Protein AF-A0A081PGQ1-F1 (afdb_monomer)

Radius of gyration: 20.36 Å; Cα contacts (8 Å, |Δi|>4): 67; chains: 1; bounding box: 48×52×44 Å

Solvent-accessible surface area (backbone atoms only — not comparable to full-atom values): 6791 Å² total; per-residue (Å²): 137,83,82,78,78,80,85,67,75,83,85,50,67,84,75,42,94,55,38,68,57,52,34,50,49,49,17,73,76,68,73,47,56,34,70,58,55,51,50,52,50,53,56,51,48,51,54,50,52,44,56,76,71,66,60,55,67,46,71,35,70,71,38,28,37,30,74,73,65,63,77,42,96,64,87,63,91,65,83,48,71,49,72,61,72,65,77,91,70,71,71,73,92,60,80,82,77,80,81,76,81,78,82,130

InterPro domains:
  IPR014942 Nucleotidyl transferase AbiEii toxin, Type IV TA system [PF08843] (57-89)

Structure (mmCIF, N/CA/C/O backbone):
data_AF-A0A081PGQ1-F1
#
_entry.id   AF-A0A081PGQ1-F1
#
loop_
_atom_site.group_PDB
_atom_site.id
_atom_site.type_symbol
_atom_site.label_atom_id
_atom_site.label_alt_id
_atom_site.label_comp_id
_atom_site.label_asym_id
_atom_site.label_entity_id
_atom_site.label_seq_id
_atom_site.pdbx_PDB_ins_code
_atom_site.Cartn_x
_atom_site.Cartn_y
_atom_site.Cartn_z
_atom_site.occupancy
_atom_site.B_iso_or_equiv
_atom_site.auth_seq_id
_atom_site.auth_comp_id
_atom_site.auth_asym_id
_atom_site.auth_atom_id
_atom_site.pdbx_PDB_model_num
ATOM 1 N N . MET A 1 1 ? -17.169 29.164 -27.368 1.00 41.72 1 MET A N 1
ATOM 2 C CA . MET A 1 1 ? -17.373 28.517 -26.053 1.00 41.72 1 MET A CA 1
ATOM 3 C C . MET A 1 1 ? -16.113 27.736 -25.714 1.00 41.72 1 MET A C 1
ATOM 5 O O . MET A 1 1 ? -15.860 26.715 -26.335 1.00 41.72 1 MET A O 1
ATOM 9 N N . ILE A 1 2 ? -15.268 28.265 -24.827 1.00 44.38 2 ILE A N 1
ATOM 10 C CA . ILE A 1 2 ? -14.000 27.630 -24.445 1.00 44.38 2 ILE A CA 1
ATOM 11 C C . ILE A 1 2 ? -14.294 26.745 -23.234 1.00 44.38 2 ILE A C 1
ATOM 13 O O . ILE A 1 2 ? -14.622 27.248 -22.161 1.00 44.38 2 ILE A O 1
ATOM 17 N N . GLY A 1 3 ? -14.239 25.426 -23.427 1.00 49.16 3 GLY A N 1
ATOM 18 C CA . GLY A 1 3 ? -14.375 24.454 -22.350 1.00 49.16 3 GLY A CA 1
ATOM 19 C C . GLY A 1 3 ? -13.254 24.652 -21.335 1.00 49.16 3 GLY A C 1
ATOM 20 O O . GLY A 1 3 ? -12.083 24.427 -21.634 1.00 49.16 3 GLY A O 1
ATOM 21 N N . LYS A 1 4 ? -13.614 25.104 -20.135 1.00 51.53 4 LYS A N 1
ATOM 22 C CA . LYS A 1 4 ? -12.715 25.214 -18.986 1.00 51.53 4 LYS A CA 1
ATOM 23 C C . LYS A 1 4 ? -12.180 23.810 -18.683 1.00 51.53 4 LYS A C 1
ATOM 25 O O . LYS A 1 4 ? -12.913 22.988 -18.134 1.00 51.53 4 LYS A O 1
ATOM 30 N N . LYS A 1 5 ? -10.930 23.506 -19.062 1.00 53.72 5 LYS A N 1
ATOM 31 C CA . LYS A 1 5 ? -10.229 22.314 -18.558 1.00 53.72 5 LYS A CA 1
ATOM 32 C C . LYS A 1 5 ? -10.244 22.414 -17.035 1.00 53.72 5 LYS A C 1
ATOM 34 O O . LYS A 1 5 ? -9.615 23.304 -16.465 1.00 53.72 5 LYS A O 1
ATOM 39 N N . ARG A 1 6 ? -11.012 21.548 -16.374 1.00 52.06 6 ARG A N 1
ATOM 40 C CA . ARG A 1 6 ? -10.923 21.367 -14.926 1.00 52.06 6 ARG A CA 1
ATOM 41 C C . ARG A 1 6 ? -9.576 20.707 -14.652 1.00 52.06 6 ARG A C 1
ATOM 43 O O . ARG A 1 6 ? -9.466 19.491 -14.700 1.00 52.06 6 ARG A O 1
ATOM 50 N N . ASN A 1 7 ? -8.553 21.517 -14.405 1.00 55.31 7 ASN A N 1
ATOM 51 C CA . ASN A 1 7 ? -7.353 21.059 -13.718 1.00 55.31 7 ASN A CA 1
ATOM 52 C C . ASN A 1 7 ? -7.718 20.916 -12.237 1.00 55.31 7 ASN A C 1
ATOM 54 O O . ASN A 1 7 ? -7.416 21.792 -11.434 1.00 55.31 7 ASN A O 1
ATOM 58 N N . THR A 1 8 ? -8.459 19.871 -11.884 1.00 55.62 8 THR A N 1
ATOM 59 C CA . THR A 1 8 ? -8.646 19.501 -10.483 1.00 55.62 8 THR A CA 1
ATOM 60 C C . THR A 1 8 ? -7.680 18.366 -10.219 1.00 55.62 8 THR A C 1
ATOM 62 O O . THR A 1 8 ? -7.935 17.238 -10.642 1.00 55.62 8 THR A O 1
ATOM 65 N N . SER A 1 9 ? -6.552 18.668 -9.573 1.00 59.88 9 SER A N 1
ATOM 66 C CA . SER A 1 9 ? -5.792 17.628 -8.880 1.00 59.88 9 SER A CA 1
ATOM 67 C C . SER A 1 9 ? -6.779 16.809 -8.038 1.00 59.88 9 SER A C 1
ATOM 69 O O . SER A 1 9 ? -7.689 17.412 -7.460 1.00 59.88 9 SER A O 1
ATOM 71 N N . PRO A 1 10 ? -6.679 15.471 -8.021 1.00 70.94 10 PRO A N 1
ATOM 72 C CA . PRO A 1 10 ? -7.586 14.646 -7.235 1.00 70.94 10 PRO A CA 1
ATOM 73 C C . PRO A 1 10 ? -7.560 15.105 -5.775 1.00 70.94 10 PRO A C 1
ATOM 75 O O . PRO A 1 10 ? -6.492 15.217 -5.174 1.00 70.94 10 PRO A O 1
ATOM 78 N N . ASP A 1 11 ? -8.738 15.414 -5.235 1.00 87.56 11 ASP A N 1
ATOM 79 C CA . ASP A 1 11 ? -8.888 15.724 -3.820 1.00 87.56 11 ASP A CA 1
ATOM 80 C C . ASP A 1 11 ? -8.869 14.406 -3.047 1.00 87.56 11 ASP A C 1
ATOM 82 O O . ASP A 1 11 ? -9.791 13.591 -3.140 1.00 87.56 11 ASP A O 1
ATOM 86 N N . TYR A 1 12 ? -7.747 14.131 -2.392 1.00 92.25 12 TYR A N 1
ATOM 87 C CA . TYR A 1 12 ? -7.543 12.876 -1.689 1.00 92.25 12 TYR A CA 1
ATOM 88 C C . TYR A 1 12 ? -8.225 12.880 -0.323 1.00 92.25 12 TYR A C 1
ATOM 90 O O . TYR A 1 12 ? -8.260 13.892 0.369 1.00 92.25 12 TYR A O 1
ATOM 98 N N . LEU A 1 13 ? -8.688 11.703 0.109 1.00 92.69 13 LEU A N 1
ATOM 99 C CA . LEU A 1 13 ? -9.382 11.533 1.388 1.00 92.69 13 LEU A CA 1
ATOM 100 C C . LEU A 1 13 ? -8.588 12.076 2.593 1.00 92.69 13 LEU A C 1
ATOM 102 O O . LEU A 1 13 ? -9.186 12.662 3.489 1.00 92.69 13 LEU A O 1
ATOM 106 N N . HIS A 1 14 ? -7.258 11.943 2.592 1.00 94.69 14 HIS A N 1
ATOM 107 C CA . HIS A 1 14 ? -6.391 12.461 3.657 1.00 94.69 14 HIS A CA 1
ATOM 108 C C . HIS A 1 14 ? -6.305 13.995 3.732 1.00 94.69 14 HIS A C 1
ATOM 110 O O . HIS A 1 14 ? -5.829 14.522 4.732 1.00 94.69 14 HIS A O 1
ATOM 116 N N . ASN A 1 15 ? -6.767 14.723 2.712 1.00 95.00 15 ASN A N 1
ATOM 117 C CA . ASN A 1 15 ? -6.882 16.184 2.761 1.00 95.00 15 ASN A CA 1
ATOM 118 C C . ASN A 1 15 ? -8.201 16.640 3.398 1.00 95.00 15 ASN A C 1
ATOM 120 O O . ASN A 1 15 ? -8.367 17.819 3.717 1.00 95.00 15 ASN A O 1
ATOM 124 N N . HIS A 1 16 ? -9.160 15.728 3.562 1.00 95.12 16 HIS A N 1
ATOM 125 C CA . HIS A 1 16 ? -10.459 16.056 4.114 1.00 95.12 16 HIS A CA 1
ATOM 126 C C . HIS A 1 16 ? -10.342 16.356 5.613 1.00 95.12 16 HIS A C 1
ATOM 128 O O . HIS A 1 16 ? -9.744 15.587 6.365 1.00 95.12 16 HIS A O 1
ATOM 134 N N . LYS A 1 17 ? -10.986 17.434 6.080 1.00 95.75 17 LYS A N 1
ATOM 135 C CA . LYS A 1 17 ? -10.975 17.843 7.502 1.00 95.75 17 LYS A CA 1
ATOM 136 C C . LYS A 1 17 ? -11.439 16.750 8.473 1.00 95.75 17 LYS A C 1
ATOM 138 O O . LYS A 1 17 ? -11.036 16.745 9.629 1.00 95.75 17 LYS A O 1
ATOM 143 N N . ASP A 1 18 ? -12.273 15.834 7.986 1.00 96.50 18 ASP A N 1
ATOM 144 C CA . ASP A 1 18 ? -12.859 14.755 8.782 1.00 96.50 18 ASP A CA 1
ATOM 145 C C . ASP A 1 18 ? -12.096 13.421 8.623 1.00 96.50 18 ASP A C 1
ATOM 147 O O . ASP A 1 18 ? -12.594 12.392 9.065 1.00 96.50 18 ASP A O 1
ATOM 151 N N . PHE A 1 19 ? -10.906 13.403 7.999 1.00 97.06 19 PHE A N 1
ATOM 152 C CA . PHE A 1 19 ? -10.129 12.174 7.765 1.00 97.06 19 PHE A CA 1
ATOM 153 C C . PHE A 1 19 ? -9.937 11.352 9.046 1.00 97.06 19 PHE A C 1
ATOM 155 O O . PHE A 1 19 ? -10.284 10.175 9.083 1.00 97.06 19 PHE A O 1
ATOM 162 N N . THR A 1 20 ? -9.492 11.989 10.130 1.00 97.06 20 THR A N 1
ATOM 163 C CA . THR A 1 20 ? -9.319 11.331 11.434 1.00 97.06 20 THR A CA 1
ATOM 164 C C . THR A 1 20 ? -10.633 10.775 11.983 1.00 97.06 20 THR A C 1
ATOM 166 O O . THR A 1 20 ? -10.663 9.659 12.494 1.00 97.06 20 THR A O 1
ATOM 169 N N . SER A 1 21 ? -11.738 11.513 11.844 1.00 97.75 21 SER A N 1
ATOM 170 C CA . SER A 1 21 ? -13.053 11.050 12.300 1.00 97.75 21 SER A CA 1
ATOM 171 C C . SER A 1 21 ? -13.526 9.822 11.526 1.00 97.75 21 SER A C 1
ATOM 173 O O . SER A 1 21 ? -14.083 8.908 12.125 1.00 97.75 21 SER A O 1
ATOM 175 N N . LEU A 1 22 ? -13.266 9.763 10.217 1.00 97.31 22 LEU A N 1
ATOM 176 C CA . LEU A 1 22 ? -13.594 8.599 9.391 1.00 97.31 22 LEU A CA 1
ATOM 177 C C . LEU A 1 22 ? -12.798 7.356 9.808 1.00 97.31 22 LEU A C 1
ATOM 179 O O . LEU A 1 22 ? -13.357 6.258 9.821 1.00 97.31 22 LEU A O 1
ATOM 183 N N . LEU A 1 23 ? -11.531 7.516 10.205 1.00 97.44 23 LEU A N 1
ATOM 184 C CA . LEU A 1 23 ? -10.731 6.415 10.750 1.00 97.44 23 LEU A CA 1
ATOM 185 C C . LEU A 1 23 ? -11.340 5.876 12.054 1.00 97.44 23 LEU A C 1
ATOM 187 O O . LEU A 1 23 ? -11.518 4.667 12.185 1.00 97.44 23 LEU A O 1
ATOM 191 N N . SER A 1 24 ? -11.731 6.757 12.981 1.00 97.69 24 SER A N 1
ATOM 192 C CA . SER A 1 24 ? -12.372 6.360 14.246 1.00 97.69 24 SER A CA 1
ATOM 193 C C . SER A 1 24 ? -13.742 5.704 14.046 1.00 97.69 24 SER A C 1
ATOM 195 O O . SER A 1 24 ? -14.065 4.731 14.725 1.00 97.69 24 SER A O 1
ATOM 197 N N . ILE A 1 25 ? -14.550 6.202 13.104 1.00 97.88 25 ILE A N 1
ATOM 198 C CA . ILE A 1 25 ? -15.830 5.573 12.739 1.00 97.88 25 ILE A CA 1
ATOM 199 C C 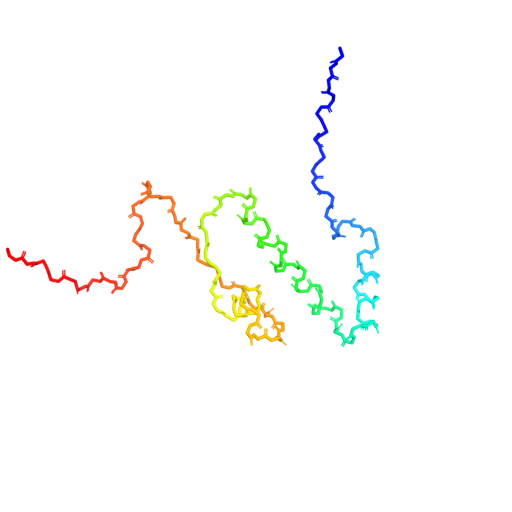. ILE A 1 25 ? -15.575 4.166 12.195 1.00 97.88 25 ILE A C 1
ATOM 201 O O . ILE A 1 25 ? -16.187 3.213 12.671 1.00 97.88 25 ILE A O 1
ATOM 205 N N . THR A 1 26 ? -14.621 4.016 11.272 1.00 96.44 26 THR A N 1
ATOM 206 C CA . THR A 1 26 ? -14.264 2.709 10.699 1.00 96.44 26 THR A CA 1
ATOM 207 C C . THR A 1 26 ? -13.814 1.733 11.784 1.00 96.44 26 THR A C 1
ATOM 209 O O . THR A 1 26 ? -14.227 0.575 11.776 1.00 96.44 26 THR A O 1
ATOM 212 N N . GLU A 1 27 ? -13.016 2.188 12.751 1.00 96.69 27 GLU A N 1
ATOM 213 C CA . GLU A 1 27 ? -12.631 1.379 13.908 1.00 96.69 27 GLU A CA 1
ATOM 214 C C . GLU A 1 27 ? -13.846 0.929 14.720 1.00 96.69 27 GLU A C 1
ATOM 216 O O . GLU A 1 27 ? -13.971 -0.258 15.018 1.00 96.69 27 GLU A O 1
ATOM 221 N N . SER A 1 28 ? -14.778 1.841 15.014 1.00 97.56 28 SER A N 1
ATOM 222 C CA . SER A 1 28 ? -16.000 1.504 15.751 1.00 97.56 28 SER A CA 1
ATOM 223 C C . SER A 1 28 ? -16.886 0.483 15.030 1.00 97.56 28 SER A C 1
ATOM 225 O O . SER A 1 28 ? -17.487 -0.372 15.677 1.00 97.56 28 SER A O 1
ATOM 227 N N . GLU A 1 29 ? -16.955 0.550 13.698 1.00 97.69 29 GLU A N 1
ATOM 228 C CA . GLU A 1 29 ? -17.843 -0.291 12.891 1.00 97.69 29 GLU A CA 1
ATOM 229 C C . GLU A 1 29 ? -17.240 -1.668 12.599 1.00 97.69 29 GLU A C 1
ATOM 231 O O . GLU A 1 29 ? -17.960 -2.661 12.504 1.00 97.69 29 GLU A O 1
ATOM 236 N N . THR A 1 30 ? -15.916 -1.737 12.447 1.00 94.88 30 THR A N 1
ATOM 237 C CA . THR A 1 30 ? -15.211 -2.950 12.005 1.00 94.88 30 THR A CA 1
ATOM 238 C C . THR A 1 30 ? -14.445 -3.657 13.121 1.00 94.88 30 THR A C 1
ATOM 240 O O . THR A 1 30 ? -14.077 -4.821 12.964 1.00 94.88 30 THR A O 1
ATOM 243 N N . GLY A 1 31 ? -14.164 -2.969 14.231 1.00 94.75 31 GLY A N 1
ATOM 244 C CA . GLY A 1 31 ? -13.266 -3.436 15.290 1.00 94.75 31 GLY A CA 1
ATOM 245 C C . GLY A 1 31 ? -11.777 -3.406 14.915 1.00 94.75 31 GLY A C 1
ATOM 246 O O . GLY A 1 31 ? -10.939 -3.871 15.687 1.00 94.75 31 GLY A O 1
ATOM 247 N N . ILE A 1 32 ? -11.424 -2.888 13.735 1.00 92.38 32 ILE A N 1
ATOM 248 C CA . ILE A 1 32 ? -10.037 -2.740 13.288 1.00 92.38 32 ILE A CA 1
ATOM 249 C C . ILE A 1 32 ? -9.482 -1.434 13.844 1.00 92.38 32 ILE A C 1
ATOM 251 O O . ILE A 1 32 ? -10.034 -0.375 13.573 1.00 92.38 32 ILE A O 1
ATOM 255 N N . LEU A 1 33 ? -8.342 -1.492 14.535 1.00 94.75 33 LEU A N 1
ATOM 256 C CA . LEU A 1 33 ? -7.712 -0.298 15.101 1.00 94.75 33 LEU A CA 1
ATOM 257 C C . LEU A 1 33 ? -7.542 0.813 14.057 1.00 94.75 33 LEU A C 1
ATOM 259 O O . LEU A 1 33 ? -7.008 0.559 12.974 1.00 94.75 33 LEU A O 1
ATOM 263 N N . ALA A 1 34 ? -7.918 2.049 14.395 1.00 95.44 34 ALA A N 1
ATOM 264 C CA . ALA A 1 34 ? -7.888 3.180 13.459 1.00 95.44 34 ALA A CA 1
ATOM 265 C C . ALA A 1 34 ? -6.501 3.377 12.819 1.00 95.44 34 ALA A C 1
ATOM 267 O O . ALA A 1 34 ? -6.393 3.637 11.622 1.00 95.44 34 ALA A O 1
ATOM 268 N N . GLY A 1 35 ? -5.428 3.156 13.587 1.00 93.25 35 GLY A N 1
ATOM 269 C CA . GLY A 1 35 ? -4.057 3.214 13.073 1.00 93.25 35 GLY A CA 1
ATOM 270 C C . GLY A 1 35 ? -3.722 2.126 12.041 1.00 93.25 35 GLY A C 1
ATOM 271 O O . GLY A 1 35 ? -2.912 2.359 11.148 1.00 93.25 35 GLY A O 1
ATOM 272 N N . LEU A 1 36 ? -4.355 0.947 12.110 1.00 91.00 36 LEU A N 1
ATOM 273 C CA . LEU A 1 36 ? -4.203 -0.102 11.092 1.00 91.00 36 LEU A CA 1
ATOM 274 C C . LEU A 1 36 ? -4.971 0.245 9.813 1.00 91.00 36 LEU A C 1
ATOM 276 O O . LEU A 1 36 ? -4.453 0.020 8.719 1.00 91.00 36 LEU A O 1
ATOM 280 N N . VAL A 1 37 ? -6.161 0.840 9.945 1.00 92.44 37 VAL A N 1
ATOM 281 C CA . VAL A 1 37 ? -6.933 1.375 8.810 1.00 92.44 37 VAL A CA 1
ATOM 282 C C . VAL A 1 37 ? -6.137 2.467 8.095 1.00 92.44 37 VAL A C 1
ATOM 284 O O . VAL A 1 37 ? -5.995 2.439 6.874 1.00 92.44 37 VAL A O 1
ATOM 287 N N . GLU A 1 38 ? -5.565 3.402 8.854 1.00 93.81 38 GLU A N 1
ATOM 288 C CA . GLU A 1 38 ? -4.737 4.475 8.308 1.00 93.81 38 GLU A CA 1
ATOM 289 C C . GLU A 1 38 ? -3.501 3.928 7.582 1.00 93.81 38 GLU A C 1
ATOM 291 O O . GLU A 1 38 ? -3.192 4.343 6.463 1.00 93.81 38 GLU A O 1
ATOM 296 N N . LYS A 1 39 ? -2.812 2.953 8.184 1.00 89.88 39 LYS A N 1
ATOM 297 C CA . LYS A 1 39 ? -1.650 2.306 7.565 1.00 89.88 39 LYS A CA 1
ATOM 298 C C . LYS A 1 39 ? -2.011 1.664 6.223 1.00 89.88 39 LYS A C 1
ATOM 300 O O . LYS A 1 39 ? -1.305 1.859 5.233 1.00 89.88 39 LYS A O 1
ATOM 305 N N . ASP A 1 40 ? -3.128 0.943 6.171 1.00 87.69 40 ASP A N 1
ATOM 306 C CA . ASP A 1 40 ? -3.627 0.311 4.948 1.00 87.69 40 ASP A CA 1
ATOM 307 C C . ASP A 1 40 ? -3.992 1.329 3.854 1.00 87.69 40 ASP A C 1
ATOM 309 O O . ASP A 1 40 ? -3.690 1.127 2.670 1.00 87.69 40 ASP A O 1
ATOM 313 N N . TYR A 1 41 ? -4.581 2.458 4.260 1.00 92.44 41 TYR A N 1
ATOM 314 C CA . TYR A 1 41 ? -4.883 3.579 3.377 1.00 92.44 41 TYR A CA 1
ATOM 315 C C . TYR A 1 41 ? -3.613 4.127 2.717 1.00 92.44 41 TYR A C 1
ATOM 317 O O . TYR A 1 41 ? -3.567 4.251 1.491 1.00 92.44 41 TYR A O 1
ATOM 325 N N . TRP A 1 42 ? -2.560 4.400 3.493 1.00 91.75 42 TRP A N 1
ATOM 326 C CA . TRP A 1 42 ? -1.308 4.942 2.957 1.00 91.75 42 TRP A CA 1
ATOM 327 C C . TRP A 1 42 ? -0.598 3.971 2.009 1.00 91.75 42 TRP A C 1
ATOM 32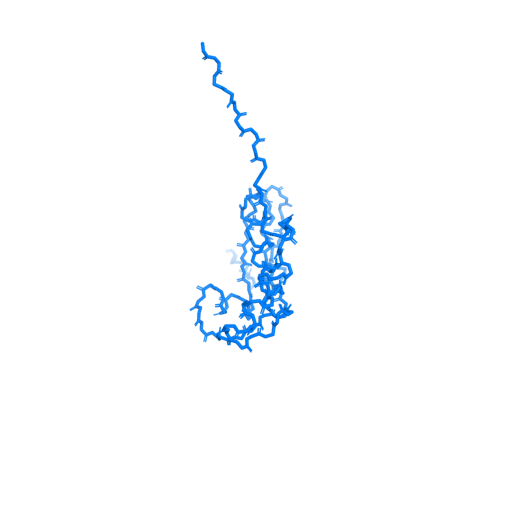9 O O . TRP A 1 42 ? -0.132 4.392 0.950 1.00 91.75 42 TRP A O 1
ATOM 339 N N . ILE A 1 43 ? -0.579 2.670 2.323 1.00 87.44 43 ILE A N 1
ATOM 340 C CA . ILE A 1 43 ? -0.036 1.635 1.424 1.00 87.44 43 ILE A CA 1
ATOM 341 C C . ILE A 1 43 ? -0.787 1.644 0.087 1.00 87.44 43 ILE A C 1
ATOM 343 O O . ILE A 1 43 ? -0.174 1.682 -0.982 1.00 87.44 43 ILE A O 1
ATOM 347 N N . THR A 1 44 ? -2.120 1.665 0.135 1.00 87.12 44 THR A N 1
ATOM 348 C CA . THR A 1 44 ? -2.963 1.709 -1.069 1.00 87.12 44 THR A CA 1
ATOM 349 C C . THR A 1 44 ? -2.746 3.004 -1.858 1.00 87.12 44 THR A C 1
ATOM 351 O O . THR A 1 44 ? -2.691 2.983 -3.088 1.00 87.12 44 THR A O 1
ATOM 354 N N . HIS A 1 45 ? -2.556 4.128 -1.166 1.00 91.06 45 HIS A N 1
ATOM 355 C CA . HIS A 1 45 ? -2.286 5.422 -1.783 1.00 91.06 45 HIS A CA 1
ATOM 356 C C . HIS A 1 45 ? -0.945 5.446 -2.535 1.00 91.06 45 HIS A C 1
ATOM 358 O O . HIS A 1 45 ? -0.882 5.942 -3.660 1.00 91.06 45 HIS A O 1
ATOM 364 N N . VAL A 1 46 ? 0.110 4.849 -1.969 1.00 88.81 46 VAL A N 1
ATOM 365 C CA . VAL A 1 46 ? 1.410 4.686 -2.646 1.00 88.81 46 VAL A CA 1
ATOM 366 C C . VAL A 1 46 ? 1.268 3.839 -3.911 1.00 88.81 46 VAL A C 1
ATOM 368 O O . VAL A 1 46 ? 1.759 4.234 -4.967 1.00 88.81 46 VAL A O 1
ATOM 371 N N . LEU A 1 47 ? 0.556 2.709 -3.838 1.00 87.19 47 LEU A N 1
ATOM 372 C CA . LEU A 1 47 ? 0.317 1.845 -5.002 1.00 87.19 47 LEU A CA 1
ATOM 373 C C . LEU A 1 47 ? -0.448 2.565 -6.114 1.00 87.19 47 LEU A C 1
ATOM 375 O O . LEU A 1 47 ? -0.099 2.438 -7.288 1.00 87.19 47 LEU A O 1
ATOM 379 N N . TYR A 1 48 ? -1.455 3.358 -5.746 1.00 88.88 48 TYR A N 1
ATOM 380 C CA . TYR A 1 48 ? -2.161 4.217 -6.690 1.00 88.88 48 TYR A CA 1
ATOM 381 C C . TYR A 1 48 ? -1.212 5.238 -7.335 1.00 88.88 48 TYR A C 1
ATOM 383 O O . TYR A 1 48 ? -1.192 5.368 -8.558 1.00 88.88 48 TYR A O 1
ATOM 391 N N . GLY A 1 49 ? -0.368 5.901 -6.537 1.00 89.50 49 GLY A N 1
ATOM 392 C CA . GLY A 1 49 ? 0.656 6.836 -7.013 1.00 89.50 49 GLY A CA 1
ATOM 393 C C . GLY A 1 49 ? 1.629 6.215 -8.023 1.00 89.50 49 GLY A C 1
ATOM 394 O O . GLY A 1 49 ? 1.912 6.809 -9.065 1.00 89.50 49 GLY A O 1
ATOM 395 N N . LEU A 1 50 ? 2.106 4.997 -7.757 1.00 88.38 50 LEU A N 1
ATOM 396 C CA . LEU A 1 50 ? 2.986 4.253 -8.666 1.00 88.38 50 LEU A CA 1
ATOM 397 C C . LEU A 1 50 ? 2.288 3.888 -9.982 1.00 88.38 50 LEU A C 1
ATOM 399 O O . LEU A 1 50 ? 2.893 3.963 -11.049 1.00 88.38 50 LEU A O 1
ATOM 403 N N . ASN A 1 51 ? 1.001 3.542 -9.922 1.00 87.56 51 ASN A N 1
ATOM 404 C CA . ASN A 1 51 ? 0.218 3.229 -11.112 1.00 87.56 51 ASN A CA 1
ATOM 405 C C . ASN A 1 51 ? 0.015 4.459 -12.013 1.00 87.56 51 ASN A C 1
ATOM 407 O O . ASN A 1 51 ? 0.261 4.380 -13.215 1.00 87.56 51 ASN A O 1
ATOM 411 N N . ILE A 1 52 ? -0.365 5.610 -11.446 1.00 90.31 52 ILE A N 1
ATOM 412 C CA . ILE A 1 52 ? -0.626 6.826 -12.239 1.00 90.31 52 ILE A CA 1
ATOM 413 C C . ILE A 1 52 ? 0.643 7.470 -12.810 1.00 90.31 52 ILE A C 1
ATOM 415 O O . ILE A 1 52 ? 0.568 8.216 -13.784 1.00 90.31 52 ILE A O 1
ATOM 419 N N . THR A 1 53 ? 1.806 7.206 -12.211 1.00 88.19 53 THR A N 1
ATOM 420 C CA . THR A 1 53 ? 3.105 7.702 -12.692 1.00 88.19 53 THR A CA 1
ATOM 421 C C . THR A 1 53 ? 3.659 6.868 -13.849 1.00 88.19 53 THR A C 1
ATOM 423 O O . THR A 1 53 ? 4.612 7.296 -14.497 1.00 88.19 53 THR A O 1
ATOM 426 N N . GLY A 1 54 ? 3.035 5.726 -14.165 1.00 86.50 54 GLY A N 1
ATOM 427 C CA . GLY A 1 54 ? 3.381 4.907 -15.326 1.00 86.50 54 GLY A CA 1
ATOM 428 C C . GLY A 1 54 ? 4.620 4.033 -15.136 1.00 86.50 54 GLY A C 1
ATOM 429 O O . GLY A 1 54 ? 5.200 3.593 -16.128 1.00 86.50 54 GLY A O 1
ATOM 430 N N . PHE A 1 55 ? 5.040 3.776 -13.893 1.00 86.25 55 PHE A N 1
ATOM 431 C CA . PHE A 1 55 ? 6.083 2.785 -13.639 1.00 86.25 55 PHE A CA 1
ATOM 432 C C . PHE A 1 55 ? 5.587 1.384 -14.008 1.00 86.25 55 PHE A C 1
ATOM 434 O O . PHE A 1 55 ? 4.461 1.005 -13.683 1.00 86.25 55 PHE A O 1
ATOM 441 N N . ASP A 1 56 ? 6.455 0.590 -14.633 1.00 87.31 56 ASP A N 1
ATOM 442 C CA . ASP A 1 56 ? 6.291 -0.861 -14.664 1.00 87.31 56 ASP A CA 1
ATOM 443 C C . ASP A 1 56 ? 6.824 -1.406 -13.334 1.00 87.31 56 ASP A C 1
ATOM 445 O O . ASP A 1 56 ? 8.008 -1.259 -13.019 1.00 87.31 56 ASP A O 1
ATOM 449 N N . PHE A 1 57 ? 5.938 -1.964 -12.513 1.00 88.62 57 PHE A N 1
ATOM 450 C CA . PHE A 1 57 ? 6.297 -2.491 -11.204 1.00 88.62 57 PHE A CA 1
ATOM 451 C C . PHE A 1 57 ? 5.525 -3.764 -10.865 1.00 88.62 57 PHE A C 1
ATOM 453 O O . PHE A 1 57 ? 4.422 -4.014 -11.346 1.00 88.62 57 PHE A O 1
ATOM 460 N N . GLU A 1 58 ? 6.109 -4.557 -9.976 1.00 86.94 58 GLU A N 1
ATOM 461 C CA . GLU A 1 58 ? 5.536 -5.787 -9.446 1.00 86.94 58 GLU A CA 1
ATOM 462 C C . GLU A 1 58 ? 5.447 -5.692 -7.925 1.00 86.94 58 GLU A C 1
ATOM 464 O O . GLU A 1 58 ? 6.441 -5.423 -7.245 1.00 86.94 58 GLU A O 1
ATOM 469 N N . LEU A 1 59 ? 4.260 -5.968 -7.386 1.00 84.19 59 LEU A N 1
ATOM 470 C CA . LEU A 1 59 ? 4.055 -6.130 -5.951 1.00 84.19 59 LEU A CA 1
ATOM 471 C C . LEU A 1 59 ? 4.520 -7.527 -5.522 1.00 84.19 59 LEU A C 1
ATOM 473 O O . LEU A 1 59 ? 4.104 -8.534 -6.102 1.00 84.19 59 LEU A O 1
ATOM 477 N N . LYS A 1 60 ? 5.358 -7.601 -4.490 1.00 83.38 60 LYS A N 1
ATOM 478 C CA . LYS A 1 60 ? 5.906 -8.856 -3.957 1.00 83.38 60 LYS A CA 1
ATOM 479 C C . LYS A 1 60 ? 5.530 -9.034 -2.479 1.00 83.38 60 LYS A C 1
ATOM 481 O O . LYS A 1 60 ? 4.840 -8.205 -1.885 1.00 83.38 60 LYS A O 1
ATOM 486 N N . GLY A 1 61 ? 5.944 -10.164 -1.907 1.00 78.12 61 GLY A N 1
ATOM 487 C CA . GLY A 1 61 ? 5.829 -10.432 -0.473 1.00 78.12 61 GLY A CA 1
ATOM 488 C C . GLY A 1 61 ? 4.401 -10.661 0.0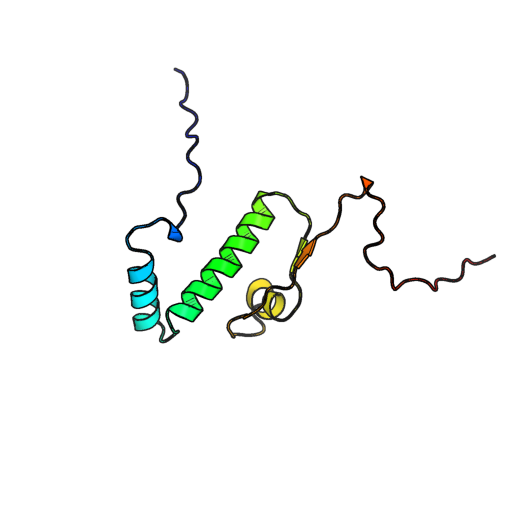36 1.00 78.12 61 GLY A C 1
ATOM 489 O O . GLY A 1 61 ? 3.501 -11.072 -0.695 1.00 78.12 61 GLY A O 1
ATOM 490 N N . GLY A 1 62 ? 4.197 -10.417 1.333 1.00 74.69 62 GLY A N 1
ATOM 491 C CA . GLY A 1 62 ? 2.901 -10.615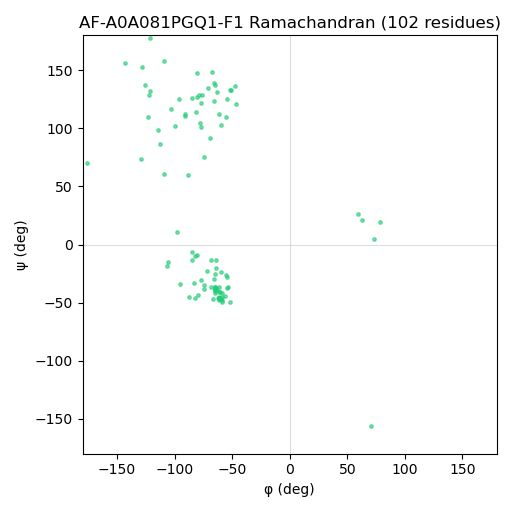 1.997 1.00 74.69 62 GLY A CA 1
ATOM 492 C C . GLY A 1 62 ? 1.803 -9.676 1.491 1.00 74.69 62 GLY A C 1
ATOM 493 O O . GLY A 1 62 ? 0.626 -10.026 1.536 1.00 74.69 62 GLY A O 1
ATOM 494 N N . THR A 1 63 ? 2.183 -8.517 0.956 1.00 75.06 63 THR A N 1
ATOM 495 C CA . THR A 1 63 ? 1.250 -7.495 0.468 1.00 75.06 63 THR A CA 1
ATOM 496 C C . THR A 1 63 ? 0.612 -7.886 -0.857 1.00 75.06 63 THR A C 1
ATOM 498 O O . THR A 1 63 ? -0.577 -7.645 -1.049 1.00 75.06 63 THR A O 1
ATOM 501 N N . SER A 1 64 ? 1.329 -8.572 -1.754 1.00 79.00 64 SER A N 1
ATOM 502 C CA . SER A 1 64 ? 0.692 -9.133 -2.953 1.00 79.00 64 SER A CA 1
ATOM 503 C C . SER A 1 64 ? -0.260 -10.278 -2.619 1.00 79.00 64 SER A C 1
ATOM 505 O O . SER A 1 64 ? -1.340 -10.360 -3.208 1.00 79.00 64 SER A O 1
ATOM 507 N N . LEU A 1 65 ? 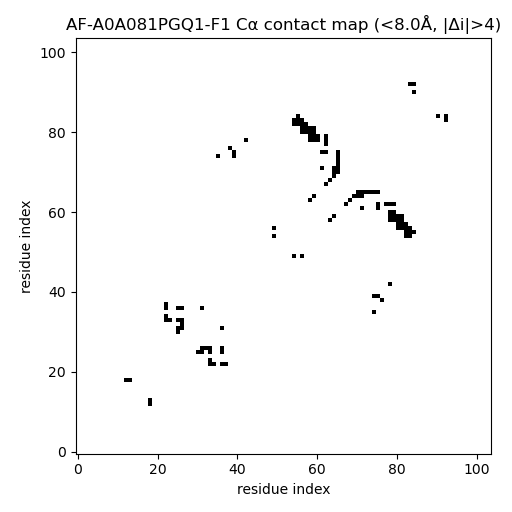0.075 -11.103 -1.623 1.00 71.81 65 LEU A N 1
ATOM 508 C CA . LEU A 1 65 ? -0.807 -12.167 -1.138 1.00 71.81 65 LEU A CA 1
ATOM 509 C C . LEU A 1 65 ? -2.092 -11.622 -0.499 1.00 71.81 65 LEU A C 1
ATOM 511 O O . LEU A 1 65 ? -3.142 -12.230 -0.684 1.00 71.81 65 LEU A O 1
ATOM 515 N N . SER A 1 66 ? -2.040 -10.491 0.212 1.00 72.81 66 SER A N 1
ATOM 516 C CA . SER A 1 66 ? -3.226 -9.883 0.834 1.00 72.81 66 SER A CA 1
ATOM 517 C C . SER A 1 66 ? -4.053 -9.035 -0.138 1.00 72.81 66 SER A C 1
ATOM 519 O O . SER A 1 66 ? -5.271 -9.182 -0.184 1.00 72.81 66 SER A O 1
ATOM 521 N N . LYS A 1 67 ? -3.414 -8.173 -0.939 1.00 73.38 67 LYS A N 1
ATOM 522 C CA . LYS A 1 67 ? -4.099 -7.178 -1.787 1.00 73.38 67 LYS A CA 1
ATOM 523 C C . LYS A 1 67 ? -4.346 -7.624 -3.224 1.00 73.38 67 LYS A C 1
ATOM 525 O O . LYS A 1 67 ? -5.345 -7.225 -3.809 1.00 73.38 67 LYS A O 1
ATOM 530 N N . GLY A 1 68 ? -3.445 -8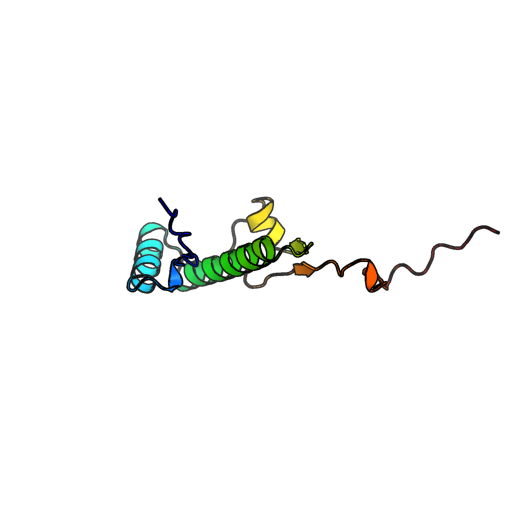.417 -3.800 1.00 74.31 68 GLY A N 1
ATOM 531 C CA . GLY A 1 68 ? -3.576 -8.902 -5.176 1.00 74.31 68 GLY A CA 1
ATOM 532 C C . GLY A 1 68 ? -4.371 -10.202 -5.263 1.00 74.31 68 GLY A C 1
ATOM 533 O O . GLY A 1 68 ? -5.251 -10.333 -6.106 1.00 74.31 68 GLY A O 1
ATOM 534 N N . TYR A 1 69 ? -4.070 -11.150 -4.372 1.00 73.44 69 TYR A N 1
ATOM 535 C CA . TYR A 1 69 ? -4.648 -12.497 -4.418 1.00 73.44 69 TYR A CA 1
ATOM 536 C C . TYR A 1 69 ? -5.710 -12.777 -3.346 1.00 73.44 69 TYR A C 1
ATOM 538 O O . TYR A 1 69 ? -6.415 -13.776 -3.456 1.00 73.44 69 TYR A O 1
ATOM 546 N N . GLY A 1 70 ? -5.822 -11.945 -2.303 1.00 73.88 70 GLY A N 1
ATOM 547 C CA . GLY A 1 70 ? -6.779 -12.160 -1.209 1.00 73.88 70 GLY A CA 1
ATOM 548 C C . GLY A 1 70 ? -6.543 -13.444 -0.401 1.00 73.88 70 GLY A C 1
ATOM 549 O O . GLY A 1 70 ? -7.462 -13.935 0.241 1.00 73.88 70 GLY A O 1
ATOM 550 N N . ILE A 1 71 ? -5.329 -14.003 -0.444 1.00 72.50 71 ILE A N 1
ATOM 551 C CA . ILE A 1 71 ? -4.964 -15.284 0.184 1.00 72.50 71 ILE A CA 1
ATOM 552 C C . ILE A 1 71 ? -4.773 -15.132 1.698 1.00 72.50 71 ILE A C 1
ATOM 554 O O . ILE A 1 71 ? -5.012 -16.076 2.448 1.00 72.50 71 ILE A O 1
ATOM 558 N N . ILE A 1 72 ? -4.331 -13.958 2.161 1.00 69.88 72 ILE A N 1
ATOM 559 C CA . ILE A 1 72 ? -4.153 -13.676 3.591 1.00 69.88 72 ILE A CA 1
ATOM 560 C C . ILE A 1 72 ? -4.918 -12.413 3.997 1.00 69.88 72 ILE A C 1
ATOM 562 O O . ILE A 1 72 ? -4.857 -11.392 3.317 1.00 69.88 72 ILE A O 1
ATOM 566 N N . HIS A 1 73 ? -5.593 -12.466 5.147 1.00 66.38 73 HIS A N 1
ATOM 567 C CA . HIS A 1 73 ? -6.380 -11.358 5.701 1.00 66.38 73 HIS A CA 1
ATOM 568 C C . HIS A 1 73 ? -5.699 -10.770 6.941 1.00 66.38 73 HIS A C 1
ATOM 570 O O . HIS A 1 73 ? -6.227 -10.816 8.048 1.00 66.38 73 HIS A O 1
ATOM 576 N N . ARG A 1 74 ? -4.481 -10.252 6.760 1.00 71.88 74 ARG A N 1
ATOM 577 C CA . ARG A 1 74 ? -3.757 -9.499 7.792 1.00 71.88 74 ARG A CA 1
ATOM 578 C C . ARG A 1 74 ? -3.278 -8.173 7.227 1.00 71.88 74 ARG A C 1
ATOM 580 O O . ARG A 1 74 ? -3.007 -8.081 6.030 1.00 71.88 74 ARG A O 1
ATOM 587 N N . PHE A 1 75 ? -3.121 -7.184 8.097 1.00 67.25 75 PHE A N 1
ATOM 588 C CA . PHE A 1 75 ? -2.493 -5.925 7.723 1.00 67.25 75 PHE A CA 1
ATOM 589 C C . PHE A 1 75 ? -1.041 -6.162 7.325 1.00 67.25 75 PHE A C 1
ATOM 591 O O . PHE A 1 75 ? -0.291 -6.849 8.025 1.00 67.25 75 PHE A O 1
ATOM 598 N N . SER A 1 76 ? -0.662 -5.603 6.182 1.00 67.19 76 SER A N 1
ATOM 599 C CA . SER A 1 76 ? 0.732 -5.549 5.775 1.00 67.19 76 SER A CA 1
ATOM 600 C C . SER A 1 76 ? 1.415 -4.402 6.499 1.00 67.19 76 SER A C 1
ATOM 602 O O . SER A 1 76 ? 0.939 -3.269 6.480 1.00 67.19 76 SER A O 1
ATOM 604 N N . GLU A 1 77 ? 2.528 -4.707 7.155 1.00 68.38 77 GLU A N 1
ATOM 605 C CA . GLU A 1 77 ? 3.391 -3.685 7.731 1.00 68.38 77 GLU A CA 1
ATOM 606 C C . GLU A 1 77 ? 4.294 -3.052 6.671 1.00 68.38 77 GLU A C 1
ATOM 608 O O . GLU A 1 77 ? 4.386 -1.827 6.611 1.00 68.38 77 GLU A O 1
ATOM 613 N N . ASP A 1 78 ? 4.868 -3.894 5.815 1.00 74.56 78 ASP A N 1
ATOM 614 C CA . ASP A 1 78 ? 5.825 -3.516 4.785 1.00 74.56 78 ASP A CA 1
ATOM 615 C C . ASP A 1 78 ? 5.219 -3.622 3.379 1.00 74.56 78 ASP A C 1
ATOM 617 O O . ASP A 1 78 ? 4.262 -4.366 3.130 1.00 74.56 78 ASP A O 1
ATOM 621 N N . ILE A 1 79 ? 5.809 -2.897 2.429 1.00 76.75 79 ILE A N 1
ATOM 622 C CA . ILE A 1 79 ? 5.467 -2.977 1.010 1.00 76.75 79 ILE A CA 1
ATOM 623 C C . ILE A 1 79 ? 6.713 -3.318 0.189 1.00 76.75 79 ILE A C 1
ATOM 625 O O . ILE A 1 79 ? 7.621 -2.507 0.028 1.00 76.75 79 ILE A O 1
ATOM 629 N N . ASP A 1 80 ? 6.744 -4.535 -0.350 1.00 82.81 80 ASP A N 1
ATOM 630 C CA . ASP A 1 80 ? 7.804 -4.979 -1.251 1.00 82.81 80 ASP A CA 1
ATOM 631 C C . ASP A 1 80 ? 7.411 -4.667 -2.698 1.00 82.81 80 ASP A C 1
ATOM 633 O O . ASP A 1 80 ? 6.477 -5.262 -3.246 1.00 82.81 80 ASP A O 1
ATOM 637 N N . ILE A 1 81 ? 8.132 -3.743 -3.334 1.00 86.00 81 ILE A N 1
ATOM 638 C CA . ILE A 1 81 ? 7.921 -3.369 -4.736 1.00 86.00 81 ILE A CA 1
ATOM 639 C C . ILE A 1 81 ? 9.201 -3.616 -5.525 1.00 86.00 81 ILE A C 1
ATOM 641 O O . ILE A 1 81 ? 10.285 -3.179 -5.144 1.00 86.00 81 ILE A O 1
ATOM 645 N N . HIS A 1 82 ? 9.057 -4.279 -6.667 1.00 87.12 82 HIS A N 1
ATOM 646 C CA . HIS A 1 82 ? 10.092 -4.346 -7.687 1.00 87.12 82 HIS A CA 1
ATOM 647 C C . HIS A 1 82 ? 9.728 -3.392 -8.825 1.00 87.12 82 HIS A C 1
ATOM 649 O O . HIS A 1 82 ? 8.706 -3.591 -9.470 1.00 87.12 82 HIS A O 1
ATOM 655 N N . ILE A 1 83 ? 10.541 -2.361 -9.061 1.00 87.94 83 ILE A N 1
ATOM 656 C CA . ILE A 1 83 ? 10.357 -1.421 -10.176 1.00 87.94 83 ILE A CA 1
ATOM 657 C C . ILE A 1 83 ? 11.241 -1.875 -11.330 1.00 87.94 83 ILE A C 1
ATOM 659 O O . ILE A 1 83 ? 12.456 -1.994 -11.153 1.00 87.94 83 ILE A O 1
ATOM 663 N N . LYS A 1 84 ? 10.649 -2.084 -12.508 1.00 87.31 84 LYS A N 1
ATOM 664 C CA . LYS A 1 84 ? 11.412 -2.395 -13.711 1.00 87.31 84 LYS A CA 1
ATOM 665 C C . LYS A 1 84 ? 12.057 -1.116 -14.246 1.00 87.31 84 LYS A C 1
ATOM 667 O O . LYS A 1 84 ? 11.355 -0.137 -14.524 1.00 87.31 84 LYS A O 1
ATOM 672 N N . PRO A 1 85 ? 13.389 -1.075 -14.382 1.00 85.69 85 PRO A N 1
ATOM 673 C CA . PRO A 1 85 ? 14.051 0.059 -14.989 1.00 85.69 85 PRO A CA 1
ATOM 674 C C . PRO A 1 85 ? 13.699 0.134 -16.481 1.00 85.69 85 PRO A C 1
ATOM 676 O O . PRO A 1 85 ? 13.546 -0.895 -17.139 1.00 85.69 85 PRO A O 1
ATOM 679 N N . PRO A 1 86 ? 13.631 1.341 -17.063 1.00 86.31 86 PRO A N 1
ATOM 680 C CA . PRO A 1 86 ? 13.544 1.484 -18.508 1.00 86.31 86 PRO A CA 1
ATOM 681 C C . PRO A 1 86 ? 14.643 0.691 -19.224 1.00 86.31 86 PRO A C 1
ATOM 683 O O . PRO A 1 86 ? 15.822 0.794 -18.873 1.00 86.31 86 PRO A O 1
ATOM 686 N N . ALA A 1 87 ? 14.262 -0.058 -20.264 1.00 85.00 87 ALA A N 1
ATOM 687 C CA . ALA A 1 87 ? 15.171 -0.932 -21.012 1.00 85.00 87 ALA A CA 1
ATOM 688 C C . ALA A 1 87 ? 16.421 -0.202 -21.543 1.00 85.00 87 ALA A C 1
ATOM 690 O O . ALA A 1 87 ? 17.493 -0.792 -21.663 1.00 85.00 87 ALA A O 1
ATOM 691 N N . THR A 1 88 ? 16.309 1.105 -21.800 1.00 88.94 88 THR A N 1
ATOM 692 C CA . THR A 1 88 ? 17.404 1.982 -22.240 1.00 88.94 88 THR A CA 1
ATOM 693 C C . THR A 1 88 ? 18.575 2.057 -21.264 1.00 88.94 88 THR A C 1
ATOM 695 O O . THR A 1 88 ? 19.680 2.385 -21.682 1.00 88.94 88 THR A O 1
ATOM 698 N N . PHE A 1 89 ? 18.364 1.771 -19.977 1.00 86.19 89 PHE A N 1
ATOM 699 C CA . PHE A 1 89 ? 19.434 1.805 -18.981 1.00 86.19 89 PHE A CA 1
ATOM 700 C C . PHE A 1 89 ? 20.283 0.527 -18.948 1.00 86.19 89 PHE A C 1
ATOM 702 O O . PHE A 1 89 ? 21.311 0.518 -18.277 1.00 86.19 89 PHE A O 1
ATOM 709 N N . GLY A 1 90 ? 19.884 -0.545 -19.648 1.00 83.81 90 GLY A N 1
ATOM 710 C CA . GLY A 1 90 ? 20.666 -1.787 -19.726 1.00 83.81 90 GLY A CA 1
ATOM 711 C C . GLY A 1 90 ? 20.933 -2.449 -18.367 1.00 83.81 90 GLY A C 1
ATOM 712 O O . GLY A 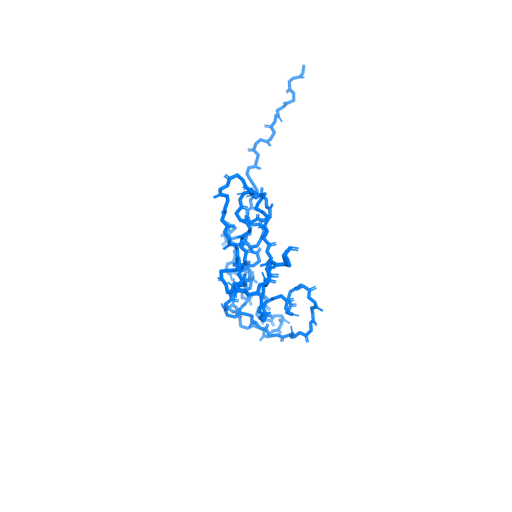1 90 ? 21.943 -3.133 -18.198 1.00 83.81 90 GLY A O 1
ATOM 713 N N . ILE A 1 91 ? 20.064 -2.217 -17.379 1.00 85.25 91 ILE A N 1
ATOM 714 C CA . ILE A 1 91 ? 20.235 -2.721 -16.015 1.00 85.25 91 ILE A CA 1
ATOM 715 C C . ILE A 1 91 ? 19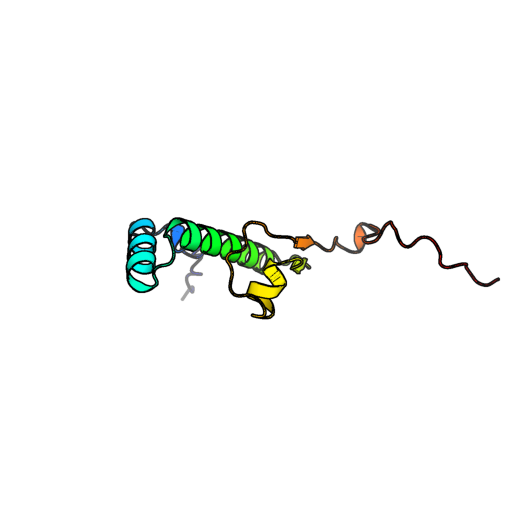.898 -4.215 -15.982 1.00 85.25 91 ILE A C 1
ATOM 717 O O . ILE A 1 91 ? 18.831 -4.632 -16.422 1.00 85.25 91 ILE A O 1
ATOM 721 N N . ASN A 1 92 ? 20.798 -5.032 -15.426 1.00 81.06 92 ASN A N 1
ATOM 722 C CA . ASN A 1 92 ? 20.492 -6.428 -15.126 1.00 81.06 92 ASN A CA 1
ATOM 723 C C . ASN A 1 92 ? 19.642 -6.510 -13.849 1.00 81.06 92 ASN A C 1
ATOM 725 O O . ASN A 1 92 ? 20.174 -6.433 -12.742 1.00 81.06 92 ASN A O 1
ATOM 729 N N . GLU A 1 93 ? 18.335 -6.698 -14.019 1.00 73.31 93 GLU A N 1
ATOM 730 C CA . GLU A 1 93 ? 17.350 -6.829 -12.933 1.00 73.31 93 GLU A CA 1
ATOM 731 C C . GLU A 1 93 ? 17.567 -8.082 -12.059 1.00 73.31 93 GLU A C 1
ATOM 733 O O . GLU A 1 93 ? 17.137 -8.126 -10.907 1.00 73.31 93 GLU A O 1
ATOM 738 N N . TYR A 1 94 ? 18.294 -9.089 -12.562 1.00 72.81 94 TYR A N 1
ATOM 739 C CA . TYR A 1 94 ? 18.562 -10.353 -11.866 1.00 72.81 94 TYR A CA 1
ATOM 740 C C . TYR A 1 94 ? 20.065 -10.686 -11.868 1.00 72.81 94 TYR A C 1
ATOM 742 O O . TYR A 1 94 ? 20.520 -11.613 -12.548 1.00 72.81 94 TYR A O 1
ATOM 750 N N . PRO A 1 95 ? 20.880 -9.984 -11.059 1.00 62.59 95 PRO A N 1
ATOM 751 C CA . PRO A 1 95 ? 22.340 -10.098 -11.091 1.00 62.59 95 PRO A CA 1
ATOM 752 C C . PRO A 1 95 ? 22.884 -11.482 -10.695 1.00 62.59 95 PRO A C 1
ATOM 754 O O . PRO A 1 95 ? 24.057 -11.771 -10.944 1.00 62.59 95 PRO A O 1
ATOM 757 N N . ARG A 1 96 ? 22.054 -12.356 -10.103 1.00 60.38 96 ARG A N 1
ATOM 758 C CA . ARG A 1 96 ? 22.433 -13.728 -9.720 1.00 60.38 96 ARG A CA 1
ATOM 759 C C . ARG A 1 96 ? 22.305 -14.762 -10.844 1.00 60.38 96 ARG A C 1
ATOM 761 O O . ARG A 1 96 ? 22.780 -15.880 -10.672 1.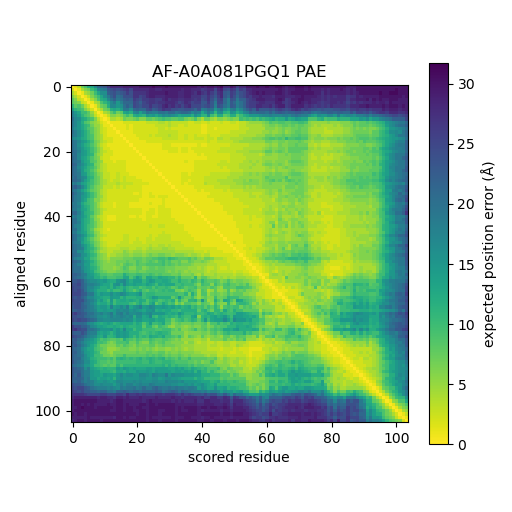00 60.38 96 ARG A O 1
ATOM 768 N N . THR A 1 97 ? 21.760 -14.413 -12.007 1.00 53.97 97 THR A N 1
ATOM 769 C CA . THR A 1 97 ? 21.651 -15.334 -13.152 1.00 53.97 97 THR A CA 1
ATOM 770 C C . THR A 1 97 ? 22.912 -15.278 -14.026 1.00 53.97 97 THR A C 1
ATOM 772 O O . THR A 1 97 ? 22.863 -14.945 -15.204 1.00 53.97 97 THR A O 1
ATOM 775 N N . ARG A 1 98 ? 24.082 -15.591 -13.456 1.00 49.69 98 ARG A N 1
ATOM 776 C CA . ARG A 1 98 ? 25.300 -15.914 -14.221 1.00 49.69 98 ARG A CA 1
ATOM 777 C C . ARG A 1 98 ? 25.622 -17.381 -13.996 1.00 49.69 98 ARG A C 1
ATOM 779 O O . ARG A 1 98 ? 26.327 -17.708 -13.056 1.00 49.69 98 ARG A O 1
ATOM 786 N N . ASN A 1 99 ? 25.013 -18.232 -14.819 1.00 48.53 99 ASN A N 1
ATOM 787 C CA . ASN A 1 99 ? 25.516 -19.541 -15.248 1.00 48.53 99 ASN A CA 1
ATOM 788 C C . ASN A 1 99 ? 24.530 -20.123 -16.270 1.00 48.53 99 ASN A C 1
ATOM 790 O O . ASN A 1 99 ? 23.813 -21.083 -16.005 1.00 48.53 99 ASN A O 1
ATOM 794 N N . LYS A 1 100 ? 24.479 -19.525 -17.462 1.00 48.19 100 LYS A N 1
ATOM 795 C CA . LYS A 1 100 ? 24.056 -20.261 -18.652 1.00 48.19 100 LYS A CA 1
ATOM 796 C C . LYS A 1 100 ? 25.282 -20.330 -19.546 1.00 48.19 100 LYS A C 1
ATOM 798 O O . LYS A 1 100 ? 25.674 -19.341 -20.153 1.00 48.19 100 LYS A O 1
ATOM 803 N N . ILE A 1 101 ? 25.942 -21.479 -19.472 1.00 54.44 101 ILE A N 1
ATOM 804 C CA . ILE A 1 101 ? 27.045 -21.888 -20.336 1.00 54.44 101 ILE A CA 1
ATOM 805 C C . ILE A 1 101 ? 26.608 -21.584 -21.775 1.00 54.44 101 ILE A C 1
ATOM 807 O O . ILE A 1 101 ? 25.549 -22.051 -22.199 1.00 54.44 101 ILE A O 1
ATOM 811 N N . MET A 1 102 ? 27.368 -20.752 -22.488 1.00 39.78 102 MET A N 1
ATOM 812 C CA . MET A 1 102 ? 27.175 -20.581 -23.928 1.00 39.78 102 MET A CA 1
ATOM 813 C C . MET A 1 102 ? 27.540 -21.920 -24.582 1.00 39.78 102 MET A C 1
ATOM 815 O O . MET A 1 102 ? 28.645 -22.407 -24.324 1.00 39.78 102 MET A O 1
ATOM 819 N N . PRO A 1 103 ? 26.648 -22.562 -25.358 1.00 45.66 103 PRO A N 1
ATOM 820 C CA . PRO A 1 103 ? 27.075 -23.672 -26.189 1.00 45.66 103 PRO A CA 1
ATOM 821 C C . PRO A 1 103 ? 28.049 -23.124 -27.241 1.00 45.66 103 PRO A C 1
ATOM 823 O O . PRO A 1 103 ? 27.850 -22.021 -27.755 1.00 45.66 103 PRO A O 1
ATOM 826 N N . ILE A 1 104 ? 29.120 -23.890 -27.448 1.00 53.41 104 ILE A N 1
ATOM 827 C CA . ILE A 1 104 ? 30.148 -23.732 -28.487 1.00 53.41 104 ILE A CA 1
ATOM 828 C C . ILE A 1 104 ? 29.565 -23.488 -29.881 1.00 53.41 104 ILE A C 1
ATOM 830 O O . ILE A 1 104 ? 28.508 -24.085 -30.192 1.00 53.41 104 ILE A O 1
#

Mean predicted aligned error: 10.58 Å

Sequence (104 aa):
MIGKKRNTSPDYLHNHKDFTSLLSITESETGILAGLVEKDYWITHVLYGLNITGFDFELKGGTSLSKGYGIIHRFSEDIDIHIKPPATFGINEYPRTRNKIMPI

pLDDT: mean 79.75, std 15.82, range [39.78, 97.88]

Organism: NCBI:txid1358423

Foldseek 3Di:
DDPPPPPDDDDDLVNDPCSQVVLVVCCVVPVDHSVLVVQQVVLVVVVVVCVVVPWDKDWDDPCCCCPVVVNDDDRDPDTDMDTDDPVVVVDDSCVPPPDDDDDD

Nearest PDB structures (foldseek):
  5cfu-assembly1_A  TM=6.229E-01  e=1.881E+00  Pseudomonas aeruginosa
  5kqj-assembly1_A  TM=6.218E-01  e=2.006E+00  Klebsiella pneumoniae

Secondary structure (DSSP, 8-state):
------------GGGSTTHHHHHHHHHHHH---HHHHHHHHHHHHHHHHHHHTT--EEEEHHHIIIIIS----S--S--EEEEPPPGGG---S-TT----PPP-